Protein AF-A0A5K1DL74-F1 (afdb_monomer_lite)

InterPro domains:
  IPR029058 Alpha/Beta hydrolase fold [G3DSA:3.40.50.1820] (1-58)
  IPR029058 Alpha/Beta hydrolase fold [SSF53474] (1-46)

Structure (mmCIF, N/CA/C/O backbone):
data_AF-A0A5K1DL74-F1
#
_entry.id   AF-A0A5K1DL74-F1
#
loop_
_atom_site.group_PDB
_atom_site.id
_atom_site.type_symbol
_atom_site.label_atom_id
_atom_site.label_alt_id
_atom_site.label_comp_id
_atom_site.label_asym_id
_atom_site.label_entity_id
_atom_site.label_seq_id
_atom_site.pdbx_PDB_ins_code
_atom_site.Cartn_x
_atom_site.Cartn_y
_atom_site.Cartn_z
_atom_site.occupancy
_atom_site.B_iso_or_equiv
_atom_site.auth_seq_id
_atom_site.auth_comp_id
_atom_site.auth_asym_id
_atom_site.auth_atom_id
_atom_site.pdbx_PDB_model_num
ATOM 1 N N . TRP A 1 1 ? -5.450 6.844 13.355 1.00 86.62 1 TRP A N 1
ATOM 2 C CA . TRP A 1 1 ? -6.809 6.686 12.795 1.00 86.62 1 TRP A CA 1
ATOM 3 C C . TRP A 1 1 ? -7.459 5.438 13.368 1.00 86.62 1 TRP A C 1
ATOM 5 O O . TRP A 1 1 ? -6.804 4.401 13.412 1.00 86.62 1 TRP A O 1
ATOM 15 N N . THR A 1 2 ? -8.726 5.523 13.781 1.00 91.19 2 THR A N 1
ATOM 16 C CA . THR A 1 2 ? -9.500 4.415 14.378 1.00 91.19 2 THR A CA 1
ATOM 17 C C . THR A 1 2 ? -9.515 3.160 13.500 1.00 91.19 2 THR A C 1
ATOM 19 O O . THR A 1 2 ? -9.461 2.042 14.002 1.00 91.19 2 THR A O 1
ATOM 22 N N . GLY A 1 3 ? -9.493 3.329 12.176 1.00 93.00 3 GLY A N 1
ATOM 23 C CA . GLY A 1 3 ? -9.465 2.226 11.220 1.00 93.00 3 GLY A CA 1
ATOM 24 C C . GLY A 1 3 ? -8.128 1.499 11.054 1.00 93.00 3 GLY A C 1
ATOM 25 O O . GLY A 1 3 ? -8.084 0.499 1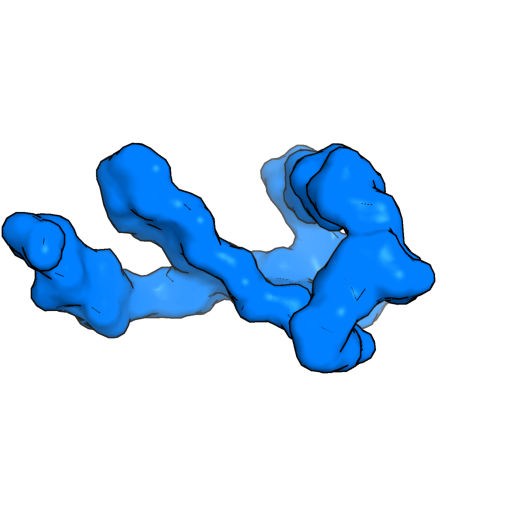0.343 1.00 93.00 3 GLY A O 1
ATOM 26 N N . LEU A 1 4 ? -7.041 1.952 11.695 1.00 93.50 4 LEU A N 1
ATOM 27 C CA . LEU A 1 4 ? -5.688 1.457 11.412 1.00 93.50 4 LEU A CA 1
ATOM 28 C C . LEU A 1 4 ? -5.546 -0.052 11.642 1.00 93.50 4 LEU A C 1
ATOM 30 O O . LEU A 1 4 ? -4.978 -0.729 10.795 1.00 93.50 4 LEU A O 1
ATOM 34 N N . LYS A 1 5 ? -6.089 -0.589 12.742 1.00 95.12 5 LYS A N 1
ATOM 35 C CA . LYS A 1 5 ? -6.005 -2.027 13.061 1.00 95.12 5 LYS A CA 1
ATOM 36 C C . LYS A 1 5 ? -6.749 -2.893 12.039 1.00 95.12 5 LYS A C 1
ATOM 38 O O . LYS A 1 5 ? -6.286 -3.977 11.698 1.00 95.12 5 LYS A O 1
ATOM 43 N N . ASN A 1 6 ? -7.892 -2.424 11.545 1.00 95.00 6 ASN A N 1
ATOM 44 C CA . ASN A 1 6 ? -8.665 -3.142 10.529 1.00 95.00 6 ASN A CA 1
ATOM 45 C C . ASN A 1 6 ? -8.000 -3.041 9.162 1.00 95.00 6 ASN A C 1
ATOM 47 O O . ASN A 1 6 ? -7.874 -4.051 8.472 1.00 95.00 6 ASN A O 1
ATOM 51 N N . PHE A 1 7 ? -7.499 -1.851 8.818 1.00 94.25 7 PHE A N 1
ATOM 52 C CA . PHE A 1 7 ? -6.686 -1.667 7.633 1.00 94.25 7 PHE A CA 1
ATOM 53 C C . PHE A 1 7 ? -5.487 -2.604 7.691 1.00 94.25 7 PHE A C 1
ATOM 55 O O . PHE A 1 7 ? -5.401 -3.476 6.851 1.00 94.25 7 PHE A O 1
ATOM 62 N N . THR A 1 8 ? -4.599 -2.553 8.684 1.00 93.19 8 THR A N 1
ATOM 63 C CA . THR A 1 8 ? -3.385 -3.394 8.706 1.00 93.19 8 THR A CA 1
ATOM 64 C C . THR A 1 8 ? -3.671 -4.895 8.622 1.00 93.19 8 THR A C 1
ATOM 66 O O . THR A 1 8 ? -2.950 -5.579 7.901 1.00 93.19 8 THR A O 1
ATOM 69 N N . ARG A 1 9 ? -4.752 -5.389 9.241 1.00 94.25 9 ARG A N 1
ATOM 70 C CA . ARG A 1 9 ? -5.165 -6.806 9.182 1.00 94.25 9 ARG A CA 1
ATOM 71 C C . ARG A 1 9 ? -5.755 -7.247 7.841 1.00 94.25 9 ARG A C 1
ATOM 73 O O . ARG A 1 9 ? -5.745 -8.444 7.564 1.00 94.25 9 ARG A O 1
ATOM 80 N N . SER A 1 10 ? -6.283 -6.338 7.018 1.00 93.00 10 SER A N 1
ATOM 81 C CA . SER A 1 10 ? -6.868 -6.737 5.735 1.00 93.00 10 SER A CA 1
ATOM 82 C C . SER A 1 10 ? -5.795 -7.197 4.745 1.00 93.00 10 SER A C 1
ATOM 84 O O . SER A 1 10 ? -4.647 -6.739 4.767 1.00 93.00 10 SER A O 1
ATOM 86 N N . ARG A 1 11 ? -6.148 -8.137 3.869 1.00 94.69 11 ARG A N 1
ATOM 87 C CA . ARG A 1 11 ? -5.227 -8.625 2.838 1.00 94.69 11 ARG A CA 1
ATOM 88 C C . ARG A 1 11 ? -5.090 -7.598 1.715 1.00 94.69 11 ARG A C 1
ATOM 90 O O . ARG A 1 11 ? -5.963 -6.762 1.502 1.00 94.69 11 ARG A O 1
ATOM 97 N N . ARG A 1 12 ? -3.954 -7.655 1.025 1.00 94.12 12 ARG A N 1
ATOM 98 C CA . ARG A 1 12 ? -3.740 -6.937 -0.231 1.00 94.12 12 ARG A CA 1
ATOM 99 C C . ARG A 1 12 ? -4.393 -7.730 -1.356 1.00 94.12 12 ARG A C 1
ATOM 101 O O . ARG A 1 12 ? -4.205 -8.944 -1.412 1.00 94.12 12 ARG A O 1
ATOM 108 N N . THR A 1 13 ? -5.095 -7.050 -2.248 1.00 93.06 13 THR A N 1
ATOM 109 C CA . THR A 1 13 ? -5.655 -7.669 -3.448 1.00 93.06 13 THR A CA 1
ATOM 110 C C . THR A 1 13 ? -4.713 -7.398 -4.622 1.00 93.06 13 THR A C 1
ATOM 112 O O . THR A 1 13 ? -4.322 -6.242 -4.818 1.00 93.06 13 THR A O 1
ATOM 115 N N . PRO A 1 14 ? -4.280 -8.427 -5.368 1.00 91.19 14 PRO A N 1
ATOM 116 C CA . PRO A 1 14 ? -3.433 -8.235 -6.539 1.00 91.19 14 PRO A CA 1
ATOM 117 C C . PRO A 1 14 ? -4.186 -7.480 -7.642 1.00 91.19 14 PRO A C 1
ATOM 119 O O . PRO A 1 14 ? -5.379 -7.682 -7.844 1.00 91.19 14 PRO A O 1
ATOM 122 N N . LEU A 1 15 ? -3.468 -6.609 -8.347 1.00 87.12 15 LEU A N 1
ATOM 123 C CA . LEU A 1 15 ? -3.929 -5.906 -9.541 1.00 87.12 15 LEU A CA 1
ATOM 124 C C . LEU A 1 15 ? -3.315 -6.570 -10.770 1.00 87.12 15 LEU A C 1
ATOM 126 O O . LEU A 1 15 ? -2.086 -6.673 -10.868 1.00 87.12 15 LEU A O 1
ATOM 130 N N . TYR A 1 16 ? -4.162 -6.982 -11.707 1.00 84.12 16 TYR A N 1
ATOM 131 C CA . TYR 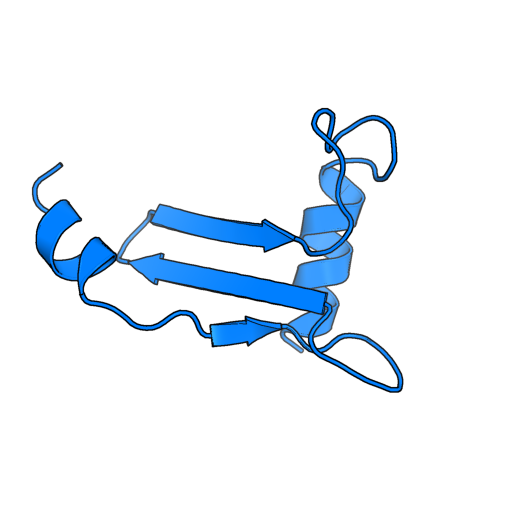A 1 16 ? -3.765 -7.639 -12.948 1.00 84.12 16 TYR A CA 1
ATOM 132 C C . TYR A 1 16 ? -4.094 -6.728 -14.135 1.00 84.12 16 TYR A C 1
ATOM 134 O O . TYR A 1 16 ? -5.259 -6.446 -14.373 1.00 84.12 16 TYR A O 1
ATOM 142 N N . CYS A 1 17 ? -3.072 -6.272 -14.870 1.00 73.88 17 CYS A N 1
ATOM 143 C CA . CYS A 1 17 ? -3.232 -5.506 -16.116 1.00 73.88 17 CYS A CA 1
ATOM 144 C C . CYS A 1 17 ? -2.432 -6.150 -17.241 1.00 73.88 17 CYS A C 1
ATOM 146 O O . CYS A 1 17 ? -1.220 -6.352 -17.105 1.00 73.88 17 CYS A O 1
ATOM 148 N N . GLY A 1 18 ? -3.088 -6.377 -18.377 1.00 71.69 18 GLY A N 1
ATOM 149 C CA . GLY A 1 18 ? -2.471 -6.949 -19.571 1.00 71.69 18 GLY A CA 1
ATOM 150 C C . GLY A 1 18 ? -2.288 -8.467 -19.496 1.00 71.69 18 GLY A C 1
ATOM 151 O O . GLY A 1 18 ? -2.941 -9.152 -18.715 1.00 71.69 18 GLY A O 1
ATOM 152 N N . GLN A 1 19 ? -1.404 -8.999 -20.342 1.00 67.94 19 GLN A N 1
ATOM 153 C CA . GLN A 1 19 ? -1.380 -10.432 -20.661 1.00 67.94 19 GLN A CA 1
ATOM 154 C C . GLN A 1 19 ? -0.700 -11.336 -19.619 1.00 67.94 19 GLN A C 1
ATOM 156 O O . GLN A 1 19 ? -0.913 -12.543 -19.664 1.00 67.94 19 GLN A O 1
ATOM 161 N N . ALA A 1 20 ? 0.088 -10.804 -18.672 1.00 74.25 20 ALA A N 1
ATOM 162 C CA . ALA A 1 20 ? 0.678 -11.638 -17.621 1.00 74.25 20 ALA A CA 1
ATOM 163 C C . ALA A 1 20 ? 1.165 -10.864 -16.382 1.00 74.25 20 ALA A C 1
ATOM 165 O O . ALA A 1 20 ? 1.874 -9.852 -16.481 1.00 74.25 20 ALA A O 1
ATOM 166 N N . GLY A 1 21 ? 0.860 -11.436 -15.213 1.00 82.69 21 GLY A N 1
ATOM 167 C CA . GLY A 1 21 ? 1.469 -11.118 -13.922 1.00 82.69 21 GLY A CA 1
ATOM 168 C C . GLY A 1 21 ? 0.791 -10.006 -13.119 1.00 82.69 21 GLY A C 1
ATOM 169 O O . GLY A 1 21 ? 0.094 -9.140 -13.646 1.00 82.69 21 GLY A O 1
ATOM 170 N N . THR A 1 22 ? 1.033 -10.025 -11.809 1.00 88.31 22 THR A N 1
ATOM 171 C CA . THR A 1 22 ? 0.604 -8.972 -10.881 1.00 88.31 22 THR A CA 1
ATOM 172 C C . THR A 1 22 ? 1.377 -7.686 -11.174 1.00 88.31 22 THR A C 1
ATOM 174 O O . THR A 1 22 ? 2.606 -7.683 -11.144 1.00 88.31 22 THR A O 1
ATOM 177 N N . LYS A 1 23 ? 0.673 -6.585 -11.451 1.00 84.94 23 LYS A N 1
ATOM 178 C CA . LYS A 1 23 ? 1.265 -5.253 -11.697 1.00 84.94 23 LYS A CA 1
ATOM 179 C C . LYS A 1 23 ? 1.300 -4.382 -10.447 1.00 84.94 23 LYS A C 1
ATOM 181 O O . LYS A 1 23 ? 2.057 -3.419 -10.359 1.00 84.94 23 LYS A O 1
ATOM 186 N N . GLY A 1 24 ? 0.503 -4.739 -9.453 1.00 88.06 24 GLY A N 1
ATOM 187 C CA . GLY A 1 24 ? 0.432 -4.014 -8.204 1.00 88.06 24 GLY A CA 1
ATOM 188 C C . GLY A 1 24 ? -0.435 -4.724 -7.192 1.00 88.06 24 GLY A C 1
ATOM 189 O O . GLY A 1 24 ? -0.959 -5.807 -7.430 1.00 88.06 24 GLY A O 1
ATOM 190 N N . PHE A 1 25 ? -0.610 -4.073 -6.060 1.00 91.31 25 PHE A N 1
ATOM 191 C CA . PHE A 1 25 ? -1.568 -4.472 -5.054 1.00 91.31 25 PHE A CA 1
ATOM 192 C C . PHE A 1 25 ? -2.391 -3.267 -4.654 1.00 91.31 25 PHE A C 1
ATOM 194 O O . PHE A 1 25 ? -1.849 -2.173 -4.502 1.00 91.31 25 PHE A O 1
ATOM 201 N N . TYR A 1 26 ? -3.674 -3.476 -4.408 1.00 90.62 26 TYR A N 1
ATOM 202 C CA . TYR A 1 26 ? -4.513 -2.471 -3.782 1.00 90.62 26 TYR A CA 1
ATOM 203 C C . TYR A 1 26 ? -5.025 -2.959 -2.436 1.00 90.62 26 TYR A C 1
ATOM 205 O O . TYR A 1 26 ? -5.081 -4.156 -2.135 1.00 90.62 26 TYR A O 1
ATOM 213 N N . LYS A 1 27 ? -5.389 -1.993 -1.605 1.00 92.62 27 LYS A N 1
ATOM 214 C CA . LYS A 1 27 ? -6.036 -2.226 -0.327 1.00 92.62 27 LYS A CA 1
ATOM 215 C C . LYS A 1 27 ? -6.910 -1.037 0.009 1.00 92.62 27 LYS A C 1
ATOM 217 O O . LYS A 1 27 ? -6.440 0.098 -0.010 1.00 92.62 27 LYS A O 1
ATOM 222 N N . SER A 1 28 ? -8.163 -1.303 0.343 1.00 91.06 28 SER A N 1
ATOM 223 C CA . SER A 1 28 ? -9.120 -0.281 0.747 1.00 91.06 28 SER A CA 1
ATOM 224 C C . SER A 1 28 ? -9.709 -0.602 2.115 1.00 91.06 28 SER A C 1
ATOM 226 O O . SER A 1 28 ? -9.956 -1.761 2.451 1.00 91.06 28 SER A O 1
ATOM 228 N N . TYR A 1 29 ? -9.921 0.429 2.923 1.00 93.88 29 TYR A N 1
ATOM 229 C CA . TYR A 1 29 ? -10.720 0.348 4.141 1.00 93.88 29 TYR A CA 1
ATOM 230 C C . TYR A 1 29 ? -11.389 1.709 4.355 1.00 93.88 29 TYR A C 1
ATOM 232 O O . TYR A 1 29 ? -10.699 2.718 4.492 1.00 93.88 29 TYR A O 1
ATOM 240 N N . GLN A 1 30 ? -12.726 1.738 4.356 1.00 92.44 30 GLN A N 1
ATOM 241 C CA . GLN A 1 30 ? -13.518 2.977 4.351 1.00 92.44 30 GLN A CA 1
ATOM 242 C C . GLN A 1 30 ? -13.071 3.912 3.209 1.00 92.44 30 GLN A C 1
ATOM 244 O O . GLN A 1 30 ? -12.981 3.478 2.066 1.00 92.44 30 GLN A O 1
ATOM 249 N N . ASN A 1 31 ? -12.766 5.170 3.514 1.00 91.69 31 ASN A N 1
ATOM 250 C CA . ASN A 1 31 ? -12.316 6.193 2.574 1.00 91.69 31 ASN A CA 1
ATOM 251 C C . ASN A 1 31 ? -10.793 6.186 2.319 1.00 91.69 31 ASN A C 1
ATOM 253 O O . ASN A 1 31 ? -10.284 7.089 1.657 1.00 91.69 31 ASN A O 1
ATOM 257 N N . LEU A 1 32 ? -10.048 5.207 2.847 1.00 90.00 32 LEU A N 1
ATOM 258 C CA . LEU A 1 32 ? -8.618 5.053 2.581 1.00 90.00 32 LEU A CA 1
ATOM 259 C C . LEU A 1 32 ? -8.393 4.003 1.492 1.00 90.00 32 LEU A C 1
ATOM 261 O O . LEU A 1 32 ? -8.661 2.819 1.700 1.00 90.00 32 LEU A O 1
ATOM 265 N N . HIS A 1 33 ? -7.818 4.435 0.373 1.00 89.19 33 HIS A N 1
ATOM 266 C CA . HIS A 1 33 ? -7.366 3.573 -0.716 1.00 89.19 33 HIS A CA 1
ATOM 267 C C . HIS A 1 33 ? -5.845 3.655 -0.814 1.00 89.19 33 HIS A C 1
ATOM 269 O O . HIS A 1 33 ? -5.282 4.743 -0.917 1.00 89.19 33 HIS A O 1
ATOM 275 N N . PHE A 1 34 ? -5.178 2.507 -0.767 1.00 91.12 34 PHE A N 1
ATOM 276 C CA . PHE A 1 34 ? -3.726 2.415 -0.811 1.00 91.12 34 PHE A CA 1
ATOM 277 C C . PHE A 1 34 ? -3.292 1.464 -1.921 1.00 91.12 34 PHE A C 1
ATOM 279 O O . PHE A 1 34 ? -3.823 0.358 -2.040 1.00 91.12 34 PHE A O 1
ATOM 286 N N . TYR A 1 35 ? -2.298 1.887 -2.697 1.00 88.38 35 TYR A N 1
ATOM 287 C CA . TYR A 1 35 ? -1.796 1.162 -3.856 1.00 88.38 35 TYR A CA 1
ATOM 288 C C . TYR A 1 35 ? -0.291 0.932 -3.724 1.00 88.38 35 TYR A C 1
ATOM 290 O O . TYR A 1 35 ? 0.458 1.836 -3.361 1.00 88.38 35 TYR A O 1
ATOM 298 N N . TRP A 1 36 ? 0.150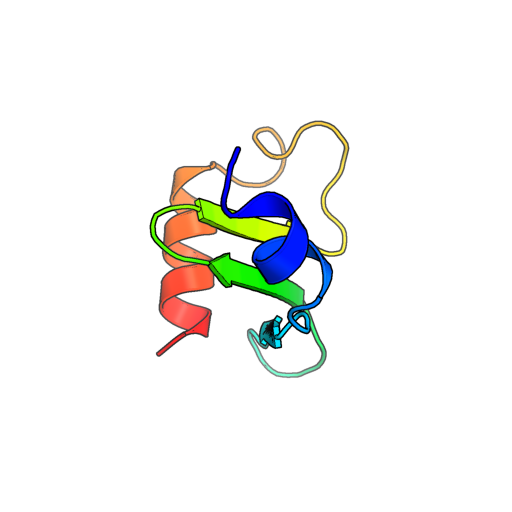 -0.277 -4.047 1.00 88.00 36 TRP A N 1
ATOM 299 C CA . TRP A 1 36 ? 1.551 -0.628 -4.247 1.00 88.00 36 TRP A CA 1
ATOM 300 C C . TRP A 1 36 ? 1.737 -0.949 -5.717 1.00 88.00 36 TRP A C 1
ATOM 302 O O . TRP A 1 36 ? 1.256 -1.979 -6.181 1.00 88.00 36 TRP A O 1
ATOM 312 N N . ILE A 1 37 ? 2.415 -0.073 -6.446 1.00 85.38 37 ILE A N 1
ATOM 313 C CA . ILE A 1 37 ? 2.685 -0.279 -7.866 1.00 85.38 37 ILE A CA 1
ATOM 314 C C . ILE A 1 37 ? 4.052 -0.939 -8.011 1.00 85.38 37 ILE A C 1
ATOM 316 O O . ILE A 1 37 ? 5.054 -0.391 -7.553 1.00 85.38 37 ILE A O 1
ATOM 320 N N . LEU A 1 38 ? 4.096 -2.128 -8.615 1.00 85.19 38 LEU A N 1
ATOM 321 C CA . LEU A 1 38 ? 5.355 -2.838 -8.824 1.00 85.19 38 LEU A CA 1
ATOM 322 C C . LEU A 1 38 ? 6.133 -2.189 -9.971 1.00 85.19 38 LEU A C 1
ATOM 324 O O . LEU A 1 38 ? 5.556 -1.797 -10.981 1.00 85.19 38 LEU A O 1
ATOM 328 N N . GLY A 1 39 ? 7.450 -2.065 -9.803 1.00 80.31 39 GLY A N 1
ATOM 329 C CA . GLY A 1 39 ? 8.331 -1.424 -10.786 1.00 80.31 39 GLY A CA 1
ATOM 330 C C . GLY A 1 39 ? 8.296 0.109 -10.786 1.00 80.31 39 GLY A C 1
ATOM 331 O O . GLY A 1 39 ? 9.064 0.722 -11.521 1.00 80.31 39 GLY A O 1
ATOM 332 N N . ALA A 1 40 ? 7.462 0.746 -9.956 1.00 79.69 40 ALA A N 1
ATOM 333 C CA . ALA A 1 40 ? 7.496 2.196 -9.792 1.00 79.69 40 ALA A CA 1
ATOM 334 C C . ALA A 1 40 ? 8.718 2.627 -8.961 1.00 79.69 40 ALA A C 1
ATOM 336 O O . ALA A 1 40 ? 8.999 2.061 -7.904 1.00 79.69 40 ALA A O 1
ATOM 337 N N . GLY A 1 41 ? 9.432 3.651 -9.436 1.00 72.81 41 GLY A N 1
ATOM 338 C CA . GLY A 1 41 ? 10.508 4.301 -8.688 1.00 72.81 41 GLY A CA 1
ATOM 339 C C . GLY A 1 41 ? 9.994 5.271 -7.615 1.00 72.81 41 GLY A C 1
ATOM 340 O O . GLY A 1 41 ? 8.792 5.484 -7.461 1.00 72.81 41 GLY A O 1
ATOM 341 N N . HIS A 1 42 ? 10.926 5.912 -6.901 1.00 72.00 42 HIS A N 1
ATOM 342 C CA . HIS A 1 42 ? 10.632 6.874 -5.825 1.00 72.00 42 HIS A CA 1
ATOM 343 C C . HIS A 1 42 ? 9.698 8.014 -6.271 1.00 72.00 42 HIS A C 1
ATOM 345 O O . HIS A 1 42 ? 8.817 8.446 -5.529 1.00 72.00 42 HIS A O 1
ATOM 351 N N . PHE A 1 43 ? 9.856 8.475 -7.515 1.00 68.31 43 PHE A N 1
ATOM 352 C CA . PHE A 1 43 ? 8.993 9.482 -8.120 1.00 68.31 43 PHE A CA 1
ATOM 353 C C . PHE A 1 43 ? 7.978 8.831 -9.048 1.00 68.31 43 PHE A C 1
ATOM 355 O O . PHE A 1 43 ? 8.191 8.667 -10.248 1.00 68.31 43 PHE A O 1
ATOM 362 N N . VAL A 1 44 ? 6.821 8.523 -8.474 1.00 58.19 44 VAL A N 1
ATOM 363 C CA . VAL A 1 44 ? 5.679 7.953 -9.194 1.00 58.19 44 VAL A CA 1
ATOM 364 C C . VAL A 1 44 ? 5.234 8.854 -10.362 1.00 58.19 44 VAL A C 1
ATOM 366 O O . VAL A 1 44 ? 4.857 8.343 -11.409 1.00 58.19 44 VAL A O 1
ATOM 369 N N . ARG A 1 45 ? 5.355 10.189 -10.233 1.00 53.97 45 ARG A N 1
ATOM 370 C CA . ARG A 1 45 ? 4.941 11.174 -11.257 1.00 53.97 45 ARG A CA 1
ATOM 371 C C . ARG A 1 45 ? 5.838 11.257 -12.498 1.00 53.97 45 ARG A C 1
ATOM 373 O O . ARG A 1 45 ? 5.342 11.695 -13.530 1.00 53.97 45 ARG A O 1
ATOM 380 N N . THR A 1 46 ? 7.115 10.883 -12.421 1.00 48.66 46 THR A N 1
ATOM 381 C CA . THR A 1 46 ? 8.060 11.098 -13.538 1.00 48.66 46 THR A CA 1
ATOM 382 C C . THR A 1 46 ? 7.960 10.003 -14.601 1.00 48.66 46 THR A C 1
ATOM 384 O O . THR A 1 46 ? 8.219 10.256 -15.770 1.00 48.66 46 THR A O 1
ATOM 387 N N . THR A 1 47 ? 7.525 8.801 -14.216 1.00 49.34 47 THR A N 1
ATOM 388 C CA . THR A 1 47 ? 7.421 7.638 -15.120 1.00 49.34 47 THR A CA 1
ATOM 389 C C . THR A 1 47 ? 5.993 7.376 -15.601 1.00 49.34 47 THR A C 1
ATOM 391 O O . THR A 1 47 ? 5.783 6.684 -16.594 1.00 49.34 47 THR A O 1
ATOM 394 N N . SER A 1 48 ? 4.984 7.899 -14.900 1.00 51.38 48 SER A N 1
ATOM 395 C CA . SER A 1 48 ? 3.569 7.727 -15.239 1.00 51.38 48 SER A CA 1
ATOM 396 C C . SER A 1 48 ? 2.790 8.876 -14.608 1.00 51.38 48 SER A C 1
ATOM 398 O O . SER A 1 48 ? 2.780 9.029 -13.386 1.00 51.38 48 SER A O 1
ATOM 400 N N . SER A 1 49 ? 2.162 9.730 -15.416 1.00 49.38 49 SER A N 1
ATOM 401 C CA . SER A 1 49 ? 1.351 10.823 -14.881 1.00 49.38 49 SER A CA 1
ATOM 402 C C . SER A 1 49 ? 0.327 10.262 -13.886 1.00 49.38 49 SER A C 1
ATOM 404 O O . SER A 1 49 ? -0.287 9.224 -14.116 1.00 49.38 49 SER A O 1
ATOM 406 N N . MET A 1 50 ? 0.169 10.911 -12.731 1.00 50.34 50 MET A N 1
ATOM 407 C CA . MET A 1 50 ? -0.663 10.389 -11.634 1.00 50.34 50 MET A CA 1
ATOM 408 C C . MET A 1 50 ? -2.125 10.149 -12.069 1.00 50.34 50 MET A C 1
ATOM 410 O O . MET A 1 50 ? -2.786 9.248 -11.561 1.00 50.34 50 MET A O 1
ATOM 414 N N . LEU A 1 51 ? -2.594 10.917 -13.062 1.00 51.75 51 LEU A N 1
ATOM 415 C CA . LEU A 1 51 ? -3.859 10.693 -13.763 1.00 51.75 51 LEU A CA 1
ATOM 416 C C . LEU A 1 51 ? -3.851 9.378 -14.558 1.00 51.75 51 LEU A C 1
ATOM 418 O O . LEU A 1 51 ? -4.802 8.618 -14.444 1.00 51.75 51 LEU A O 1
ATOM 422 N N . HIS A 1 52 ? -2.774 9.047 -15.276 1.00 55.28 52 HIS A N 1
ATOM 423 C CA . HIS A 1 52 ? -2.635 7.758 -15.965 1.00 55.28 52 HIS A CA 1
ATOM 424 C C . HIS A 1 52 ? -2.631 6.572 -15.007 1.00 55.28 5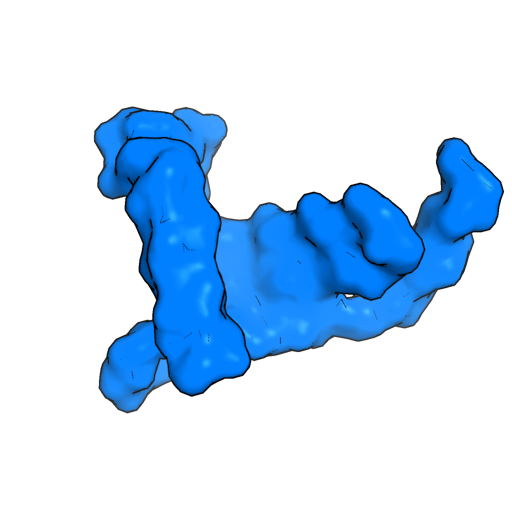2 HIS A C 1
ATOM 426 O O . HIS A 1 52 ? -3.168 5.535 -15.350 1.00 55.28 52 HIS A O 1
ATOM 432 N N . ILE A 1 53 ? -2.065 6.706 -13.807 1.00 57.50 53 ILE A N 1
ATOM 433 C CA . ILE A 1 53 ? -2.127 5.646 -12.793 1.00 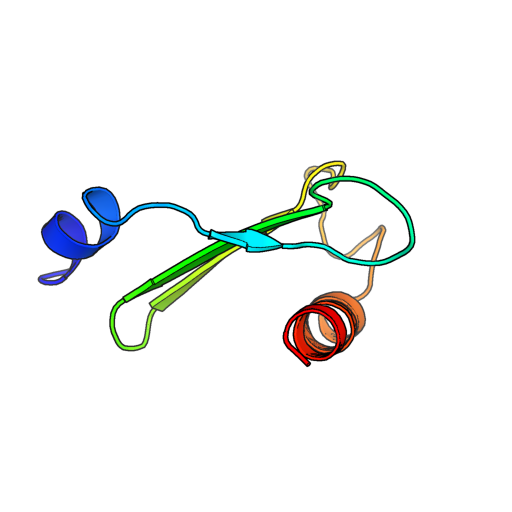57.50 53 ILE A CA 1
ATOM 434 C C . ILE A 1 53 ? -3.586 5.413 -12.402 1.00 57.50 53 ILE A C 1
ATOM 436 O O . ILE A 1 53 ? -4.082 4.303 -12.538 1.00 57.50 53 ILE A O 1
ATOM 440 N N . ILE A 1 54 ? -4.319 6.453 -12.003 1.00 57.34 54 ILE A N 1
ATOM 441 C CA . ILE A 1 54 ? -5.727 6.284 -11.618 1.00 57.34 54 ILE A CA 1
ATOM 442 C C . ILE A 1 54 ? -6.562 5.735 -12.788 1.00 57.34 54 ILE A C 1
ATOM 444 O O . ILE A 1 54 ? -7.327 4.799 -12.577 1.00 57.34 54 ILE A O 1
ATOM 448 N N . PHE A 1 55 ? -6.364 6.226 -14.017 1.00 53.44 55 PHE A N 1
ATOM 449 C CA . PHE A 1 55 ? -7.076 5.730 -15.201 1.00 53.44 55 PHE A CA 1
ATOM 450 C C . PHE A 1 55 ? -6.690 4.293 -15.581 1.00 53.44 55 PHE A C 1
ATOM 452 O O . PHE A 1 55 ? -7.568 3.463 -15.784 1.00 53.44 55 PHE A O 1
ATOM 459 N N . GLN A 1 56 ? -5.404 3.952 -15.625 1.00 53.94 56 GLN A N 1
ATOM 460 C CA . GLN A 1 56 ? -4.941 2.619 -16.016 1.00 53.94 56 GLN A CA 1
ATOM 461 C C . GLN A 1 56 ? -5.243 1.564 -14.951 1.00 53.94 56 GLN A C 1
ATOM 463 O O . GLN A 1 56 ? -5.519 0.421 -15.300 1.00 53.94 56 GLN A O 1
ATOM 468 N N . TYR A 1 57 ? -5.270 1.942 -13.666 1.00 56.06 57 TYR A N 1
ATOM 469 C CA . TYR A 1 57 ? -5.726 1.051 -12.601 1.00 56.06 57 TYR A CA 1
ATOM 470 C C . TYR A 1 57 ? -7.253 0.926 -12.553 1.00 56.06 57 TYR A C 1
ATOM 472 O O . TYR A 1 57 ? -7.718 -0.177 -12.306 1.00 56.06 57 TYR A O 1
ATOM 480 N N . LEU A 1 58 ? -8.037 1.967 -12.876 1.00 53.12 58 LEU A N 1
ATOM 481 C CA . LEU A 1 58 ? -9.496 1.847 -13.070 1.00 53.12 58 LEU A CA 1
ATOM 482 C C . LEU A 1 58 ? -9.855 0.874 -14.204 1.00 53.12 58 LEU A C 1
ATOM 484 O O . LEU A 1 58 ? -10.753 0.060 -14.025 1.00 53.12 58 LEU A O 1
ATOM 488 N N . TYR A 1 59 ? -9.117 0.892 -15.319 1.00 53.62 59 TYR A N 1
ATOM 489 C CA . TYR A 1 59 ? -9.249 -0.107 -16.395 1.00 53.62 59 TYR A CA 1
ATOM 490 C C . TYR A 1 59 ? -8.788 -1.5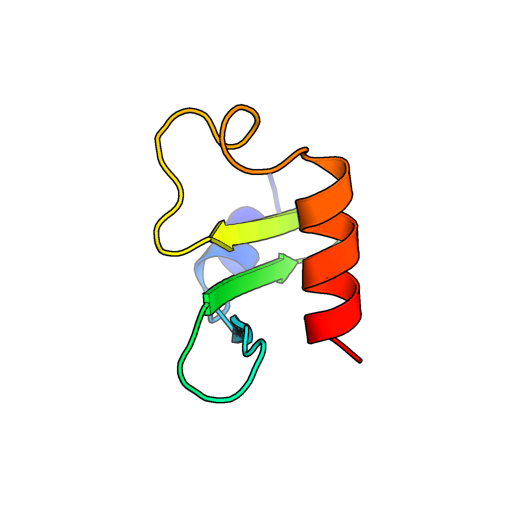15 -15.995 1.00 53.62 59 TYR A C 1
ATOM 492 O O . TYR A 1 59 ? -9.162 -2.487 -16.626 1.00 53.62 59 TYR A O 1
ATOM 500 N N . CYS A 1 60 ? -7.966 -1.626 -14.957 1.00 54.41 60 CYS A N 1
ATOM 501 C CA . CYS A 1 60 ? -7.506 -2.884 -14.366 1.00 54.41 60 CYS A CA 1
ATOM 502 C C . CYS A 1 60 ? -8.528 -3.472 -13.369 1.00 54.41 60 CYS A C 1
ATOM 504 O O . CYS A 1 60 ? -8.371 -4.602 -12.910 1.00 54.41 60 CYS A O 1
ATOM 506 N N . PHE A 1 61 ? -9.514 -2.664 -12.959 1.00 48.84 61 PHE A N 1
ATOM 507 C CA . PHE A 1 61 ? -10.625 -3.051 -12.088 1.00 48.84 61 PHE A CA 1
ATOM 508 C C . PHE A 1 61 ? -11.895 -3.435 -12.866 1.00 48.84 61 PHE A C 1
ATOM 510 O O . PHE A 1 61 ? -12.797 -4.000 -12.246 1.00 48.84 61 PHE A O 1
ATOM 517 N N . TYR A 1 62 ? -11.966 -3.119 -14.166 1.00 42.16 62 TYR A N 1
ATOM 518 C CA . TYR A 1 62 ? -13.060 -3.465 -15.084 1.00 42.16 62 TYR A CA 1
ATOM 519 C C . TYR A 1 62 ? -12.653 -4.558 -16.073 1.00 42.16 62 TYR A C 1
ATOM 521 O O . TYR A 1 62 ? -11.443 -4.674 -16.363 1.00 42.16 62 TYR A O 1
#

Foldseek 3Di:
DVCPVVQVPDDWAFFDDPDDDGQWTWGDDDPDIDIGGPPQDPDNCPVANPVRVVVRSVVSVD

Sequence (62 aa):
WTGLKNFTRSRRTPLYCGQAGTKGFYKSYQNLHFYWILGAGHFVRTTSSMLHIIFQYLYCFY

pLDDT: mean 76.42, std 17.27, range [42.16, 95.12]

Secondary structure (DSSP, 8-state):
-TTHHHHHHSPPEEEE-SSSSEEEEEEEETTEEEEEETT--S-HHHHS-HHHHHHHHHTTT-

Organism: NCBI:txid210225

Radius of gyration: 12.75 Å; chains: 1; bounding box: 24×23×35 Å